Protein AF-A0A067GI03-F1 (afdb_monomer)

Radius of gyration: 15.12 Å; Cα contacts (8 Å, |Δi|>4): 58; chains: 1; bounding box: 36×36×43 Å

Mean predicted aligned error: 8.36 Å

Nearest PDB structures (foldseek):
  8d3q-assembly1_J  TM=4.331E-01  e=2.612E+00  Halalkalibacterium halodurans C-125
  7kld-assembly1_B  TM=3.891E-01  e=2.289E+00  Staphylococcus aureus
  7o4e-assembly1_A-2  TM=1.776E-01  e=7.519E+00  Arabidopsis thaliana

pLDDT: mean 76.73, std 16.64, range [30.83, 92.88]

Organism: Citrus sinensis (NCBI:txid2711)

InterPro domains:
  IPR012445 Autophagy-related protein 101 [PF07855] (10-92)
  IPR012445 Autophagy-related protein 101 [PTHR13292] (1-92)

Solvent-accessible surface area (backbone atoms only — not comparable to full-atom values): 6630 Å² total; per-residue (Å²): 134,85,83,83,83,84,84,75,78,91,80,90,72,56,82,85,46,48,64,59,55,51,49,50,51,51,31,42,53,47,50,78,62,57,88,70,95,63,54,77,40,83,42,77,40,76,94,73,81,42,74,45,47,30,45,77,45,70,69,59,51,51,55,50,50,57,51,49,52,56,48,50,62,50,45,72,76,40,80,90,52,92,80,82,84,82,83,82,81,80,79,74,83,77,79,74,77,78,128

Structure (mmCIF, N/CA/C/O backbone):
data_AF-A0A067GI03-F1
#
_entry.id   AF-A0A067GI03-F1
#
loop_
_atom_site.group_PDB
_atom_site.id
_atom_site.type_symbol
_atom_site.label_atom_id
_atom_site.label_alt_id
_atom_site.label_comp_id
_atom_site.label_asym_id
_atom_site.label_entity_id
_atom_site.label_seq_id
_atom_site.pdbx_PDB_ins_code
_atom_site.Cartn_x
_atom_site.Cartn_y
_atom_site.Cartn_z
_atom_site.occupancy
_atom_site.B_iso_or_equiv
_atom_site.auth_seq_id
_atom_site.auth_comp_id
_atom_site.auth_asym_id
_atom_site.auth_atom_id
_atom_site.pdbx_PDB_model_num
ATOM 1 N N . MET A 1 1 ? 1.666 25.559 -13.200 1.00 46.59 1 MET A N 1
ATOM 2 C CA . MET A 1 1 ? 1.693 24.104 -12.940 1.00 46.59 1 MET A CA 1
ATOM 3 C C . MET A 1 1 ? 0.362 23.772 -12.284 1.00 46.59 1 MET A C 1
ATOM 5 O O . MET A 1 1 ? 0.136 24.250 -11.180 1.00 46.59 1 MET A O 1
ATOM 9 N N . ASN A 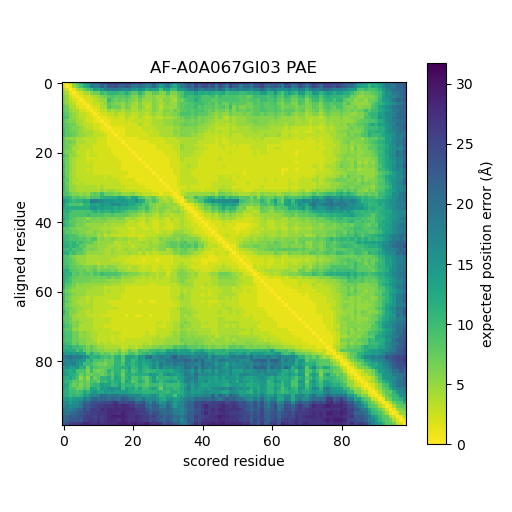1 2 ? -0.560 23.107 -12.982 1.00 56.00 2 ASN A N 1
ATOM 10 C CA . ASN A 1 2 ? -1.864 22.766 -12.405 1.00 56.00 2 ASN A CA 1
ATOM 11 C C . ASN A 1 2 ? -1.679 21.532 -11.518 1.00 56.00 2 ASN A C 1
ATOM 13 O O . ASN A 1 2 ? -1.356 20.461 -12.022 1.00 56.00 2 ASN A O 1
ATOM 17 N N . CYS A 1 3 ? -1.807 21.702 -10.202 1.00 61.25 3 CYS A N 1
ATOM 18 C CA . CYS A 1 3 ? -1.881 20.577 -9.278 1.00 61.25 3 CYS A CA 1
ATOM 19 C C . CYS A 1 3 ? -3.281 19.973 -9.420 1.00 61.25 3 CYS A C 1
ATOM 21 O O . CYS A 1 3 ? -4.260 20.580 -8.985 1.00 61.25 3 CYS A O 1
ATOM 23 N N . GLU A 1 4 ? -3.390 18.834 -10.101 1.00 69.50 4 GLU A N 1
ATOM 24 C CA . GLU A 1 4 ? -4.656 18.113 -10.209 1.00 69.50 4 GLU A CA 1
ATOM 25 C C . GLU A 1 4 ? -4.932 17.382 -8.898 1.00 69.50 4 GLU A C 1
ATOM 27 O O . GLU A 1 4 ? 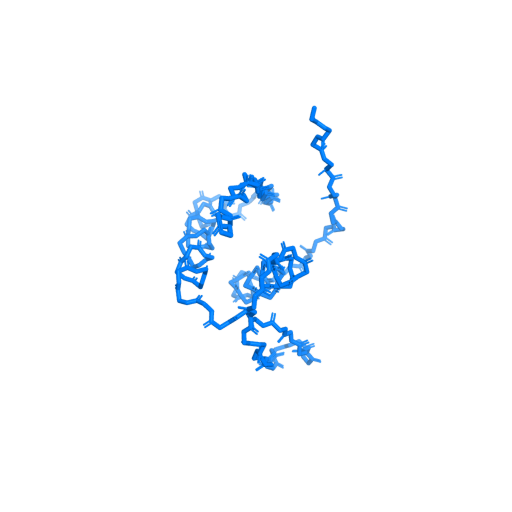-4.150 16.538 -8.457 1.00 69.50 4 GLU A O 1
ATOM 32 N N . VAL A 1 5 ? -6.051 17.724 -8.264 1.00 71.88 5 VAL A N 1
ATOM 33 C CA . VAL A 1 5 ? -6.495 17.085 -7.027 1.00 71.88 5 VAL A CA 1
ATOM 34 C C . VAL A 1 5 ? -7.530 16.028 -7.384 1.00 71.88 5 VAL A C 1
ATOM 36 O O . VAL A 1 5 ? -8.637 16.354 -7.807 1.00 71.88 5 VAL A O 1
ATOM 39 N N . CYS A 1 6 ? -7.176 14.759 -7.186 1.00 75.25 6 CYS A N 1
ATOM 40 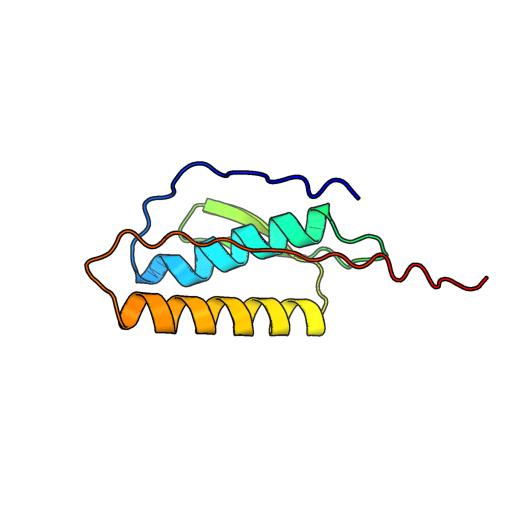C CA . CYS A 1 6 ? -8.118 13.649 -7.287 1.00 75.25 6 CYS A CA 1
ATOM 41 C C . CYS A 1 6 ? -8.654 13.311 -5.895 1.00 75.25 6 CYS A C 1
ATOM 43 O O . CYS A 1 6 ? -7.901 12.869 -5.029 1.00 75.25 6 CYS A O 1
ATOM 45 N N . GLN A 1 7 ? -9.956 13.501 -5.683 1.00 73.56 7 GLN A N 1
ATOM 46 C CA . GLN A 1 7 ? -10.633 13.048 -4.469 1.00 73.56 7 GLN A CA 1
ATOM 47 C C . GLN A 1 7 ? -11.207 11.650 -4.703 1.00 73.56 7 GLN A C 1
ATOM 49 O O . GLN A 1 7 ? -12.076 11.461 -5.554 1.00 73.56 7 GLN A O 1
ATOM 54 N N . LEU A 1 8 ? -10.699 10.669 -3.959 1.00 74.31 8 LEU A N 1
ATOM 55 C CA . LEU A 1 8 ? -11.286 9.333 -3.906 1.00 74.31 8 LEU A CA 1
ATOM 56 C C . LEU A 1 8 ? -12.530 9.350 -3.007 1.00 74.31 8 LEU A C 1
ATOM 58 O O . LEU A 1 8 ? -12.648 10.194 -2.116 1.00 74.31 8 LEU A O 1
ATOM 62 N N . LYS A 1 9 ? -13.460 8.419 -3.247 1.00 77.62 9 LYS A N 1
ATOM 63 C CA . LYS A 1 9 ? -14.607 8.207 -2.353 1.00 77.62 9 LYS A CA 1
ATOM 64 C C . LYS A 1 9 ? -14.113 7.814 -0.959 1.00 77.62 9 LYS A C 1
ATOM 66 O O . LYS A 1 9 ? -13.071 7.173 -0.836 1.00 77.62 9 LYS A O 1
ATOM 71 N N . GLU A 1 10 ? -14.867 8.195 0.070 1.00 78.12 10 GLU A N 1
ATOM 72 C CA . GLU A 1 10 ? -14.593 7.754 1.439 1.00 78.12 10 GLU A CA 1
ATOM 73 C C . GLU A 1 10 ? -14.619 6.220 1.508 1.00 78.12 10 GLU A C 1
ATOM 75 O O . GLU A 1 10 ? -15.503 5.580 0.935 1.00 78.12 10 GLU A O 1
ATOM 80 N N . LEU A 1 11 ? -13.621 5.651 2.184 1.00 81.12 11 LEU A N 1
ATOM 81 C CA . LEU A 1 11 ? -13.484 4.220 2.427 1.00 81.12 11 LEU A CA 1
ATOM 82 C C . LEU A 1 11 ? -13.680 3.981 3.922 1.00 81.12 11 LEU A C 1
ATOM 84 O O . LEU A 1 11 ? -12.960 4.551 4.743 1.00 81.12 11 LEU A O 1
ATOM 88 N N . GLU A 1 12 ? -14.665 3.157 4.263 1.00 81.00 12 GLU A N 1
ATOM 89 C CA . GLU A 1 12 ? -14.865 2.661 5.622 1.00 81.00 12 GLU A CA 1
ATOM 90 C C . GLU A 1 12 ? -14.107 1.342 5.749 1.00 81.00 12 GLU A C 1
ATOM 92 O O . GLU A 1 12 ? -14.382 0.401 5.010 1.00 81.00 12 GLU A O 1
ATOM 97 N N . VAL A 1 13 ? -13.111 1.310 6.633 1.00 83.69 13 VAL A N 1
ATOM 98 C CA . VAL A 1 13 ? -12.229 0.155 6.849 1.00 83.69 13 VAL A CA 1
ATOM 99 C C . VAL A 1 13 ? -11.993 -0.037 8.339 1.00 83.69 13 VAL A C 1
ATOM 101 O O . VAL A 1 13 ? -11.967 0.935 9.105 1.00 83.69 13 VAL A O 1
ATOM 104 N N . GLU A 1 14 ? -11.802 -1.280 8.757 1.00 84.88 14 GLU A N 1
ATOM 105 C CA . GLU A 1 14 ? -11.397 -1.602 10.116 1.00 84.88 14 GLU A CA 1
ATOM 106 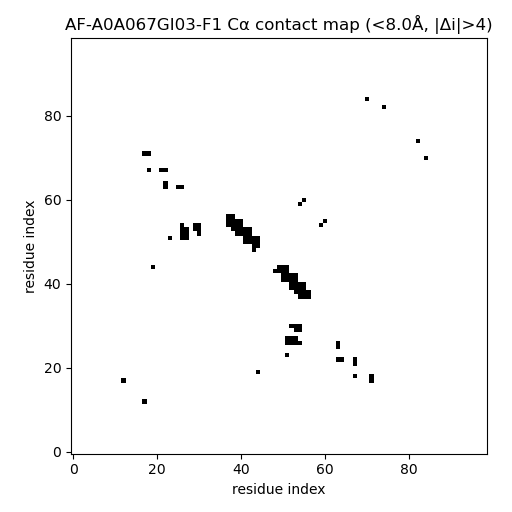C C . GLU A 1 14 ? -9.924 -1.254 10.353 1.00 84.88 14 GLU A C 1
ATOM 108 O O . GLU A 1 14 ? -9.107 -1.185 9.434 1.00 84.88 14 GLU A O 1
ATOM 113 N N . HIS A 1 15 ? -9.545 -1.041 11.616 1.00 82.44 15 HIS A N 1
ATOM 114 C CA . HIS A 1 15 ? -8.199 -0.569 11.948 1.00 82.44 15 HIS A CA 1
ATOM 115 C C . HIS A 1 15 ? -7.089 -1.519 11.463 1.00 82.44 15 HIS A C 1
ATOM 117 O O . HIS A 1 15 ? -6.039 -1.060 11.015 1.00 82.44 15 HIS A O 1
ATOM 123 N N . TYR A 1 16 ? -7.336 -2.833 11.502 1.00 85.62 16 TYR A N 1
ATOM 124 C CA . TYR A 1 16 ? -6.384 -3.838 11.021 1.00 85.62 16 TYR A CA 1
ATOM 125 C C . TYR A 1 16 ? -6.250 -3.857 9.490 1.00 85.62 16 TYR A C 1
ATOM 127 O O . TYR A 1 16 ? -5.229 -4.306 8.977 1.00 85.62 16 TYR A O 1
ATOM 135 N N . GLU A 1 17 ? -7.236 -3.332 8.760 1.00 88.06 17 GLU A N 1
ATOM 136 C CA . GLU A 1 17 ? -7.258 -3.298 7.294 1.00 88.06 17 GLU A CA 1
ATOM 137 C C . GLU A 1 17 ? -6.547 -2.066 6.725 1.00 88.06 17 GLU A C 1
ATOM 139 O O . GLU A 1 17 ? -6.087 -2.086 5.583 1.00 88.06 17 GLU A O 1
ATOM 144 N N . ILE A 1 18 ? -6.419 -0.993 7.520 1.00 86.75 18 ILE A N 1
ATOM 145 C CA . ILE A 1 18 ? -5.865 0.304 7.092 1.00 86.75 18 ILE A CA 1
ATOM 146 C C . ILE A 1 18 ? -4.520 0.139 6.379 1.00 86.75 18 ILE A C 1
ATOM 148 O O . ILE A 1 18 ? -4.297 0.757 5.336 1.00 86.75 18 ILE A O 1
ATOM 152 N N . ARG A 1 19 ? -3.621 -0.680 6.939 1.00 90.00 19 ARG A N 1
ATOM 153 C CA . ARG A 1 19 ? -2.274 -0.892 6.390 1.00 90.00 19 ARG A CA 1
ATOM 154 C C . ARG A 1 19 ? -2.339 -1.445 4.969 1.00 90.00 19 ARG A C 1
ATOM 156 O O . ARG A 1 19 ? -1.718 -0.887 4.065 1.00 90.00 19 ARG A O 1
ATOM 163 N N . GLU A 1 20 ? -3.112 -2.504 4.785 1.00 90.06 20 GLU A N 1
ATOM 164 C CA . GLU A 1 20 ? -3.207 -3.228 3.523 1.00 90.06 20 GLU A CA 1
ATOM 165 C C . GLU A 1 20 ? -3.946 -2.420 2.454 1.00 90.06 20 GLU A C 1
ATOM 167 O O . GLU A 1 20 ? -3.489 -2.321 1.313 1.00 90.06 20 GLU A O 1
ATOM 172 N N . VAL A 1 21 ? -5.038 -1.750 2.832 1.00 90.00 21 VAL A N 1
ATOM 173 C CA . VAL A 1 21 ? -5.808 -0.895 1.918 1.00 90.00 21 VAL A CA 1
ATOM 174 C C . VAL A 1 21 ? -4.970 0.293 1.445 1.00 90.00 21 VAL A C 1
ATOM 176 O O . VAL A 1 21 ? -4.934 0.589 0.248 1.00 90.00 21 VAL A O 1
ATOM 179 N N . LEU A 1 22 ? -4.237 0.956 2.346 1.00 89.44 22 LEU A N 1
ATOM 180 C CA . LEU A 1 22 ? -3.351 2.057 1.958 1.00 89.44 22 LEU A CA 1
ATOM 181 C C . LEU A 1 22 ? -2.202 1.587 1.074 1.00 89.44 22 LEU A C 1
ATOM 183 O O . LEU A 1 22 ? -1.887 2.261 0.092 1.00 89.44 22 LEU A O 1
ATOM 187 N N . ARG A 1 23 ? -1.597 0.438 1.392 1.00 90.88 23 ARG A N 1
ATOM 188 C CA . ARG A 1 23 ? -0.547 -0.177 0.575 1.00 90.88 23 ARG A CA 1
ATOM 189 C C . ARG A 1 23 ? -1.060 -0.432 -0.842 1.00 90.88 23 ARG A C 1
ATOM 191 O O . ARG A 1 23 ? -0.450 0.048 -1.797 1.00 90.88 23 ARG A O 1
ATOM 198 N N . CYS A 1 24 ? -2.213 -1.084 -0.974 1.00 91.62 24 CYS A N 1
ATOM 199 C CA . CYS A 1 24 ? -2.870 -1.356 -2.252 1.00 91.62 24 CYS A CA 1
ATOM 200 C C . CYS A 1 24 ? -3.115 -0.073 -3.074 1.00 91.62 24 CYS A C 1
ATOM 202 O O . CYS A 1 24 ? -2.692 0.028 -4.231 1.00 91.62 24 CYS A O 1
ATOM 204 N N . ILE A 1 25 ? -3.725 0.953 -2.468 1.00 89.38 25 ILE A N 1
ATOM 205 C CA . ILE A 1 25 ? -4.036 2.224 -3.143 1.00 89.38 25 ILE A CA 1
ATOM 206 C C . ILE A 1 25 ? -2.758 2.951 -3.579 1.00 89.38 25 ILE A C 1
ATOM 208 O O . ILE A 1 25 ? -2.667 3.411 -4.718 1.00 89.38 25 ILE A O 1
ATOM 212 N N . LEU A 1 26 ? -1.755 3.049 -2.701 1.00 89.06 26 LEU A N 1
ATOM 213 C CA . LEU A 1 26 ? -0.504 3.752 -2.992 1.00 89.06 26 LEU A CA 1
ATOM 214 C C . LEU A 1 26 ? 0.280 3.072 -4.114 1.00 89.06 26 LEU A C 1
ATOM 216 O O . LEU A 1 26 ? 0.720 3.758 -5.039 1.00 89.06 26 LEU A O 1
ATOM 220 N N . HIS A 1 27 ? 0.415 1.744 -4.073 1.00 89.44 27 HIS A N 1
ATOM 221 C CA . HIS A 1 27 ? 1.074 0.997 -5.142 1.00 89.44 27 HIS A CA 1
ATOM 222 C C . HIS A 1 27 ? 0.344 1.151 -6.473 1.00 89.44 27 HIS A C 1
ATOM 224 O O . HIS A 1 27 ? 0.997 1.410 -7.480 1.00 89.44 27 HIS A O 1
ATOM 230 N N . THR A 1 28 ? -0.989 1.107 -6.467 1.00 89.12 28 THR A N 1
ATOM 231 C CA . THR A 1 28 ? -1.799 1.308 -7.675 1.00 89.12 28 THR A CA 1
ATOM 232 C C . THR A 1 28 ? -1.589 2.706 -8.265 1.00 89.12 28 THR A C 1
ATOM 234 O O . THR A 1 28 ? -1.322 2.848 -9.460 1.00 89.12 28 THR A O 1
ATOM 237 N N . ILE A 1 29 ? -1.637 3.760 -7.439 1.00 87.00 29 ILE A N 1
ATOM 238 C CA . ILE A 1 29 ? -1.414 5.141 -7.896 1.00 87.00 29 ILE A CA 1
ATOM 239 C C . ILE A 1 29 ? 0.004 5.312 -8.449 1.00 87.00 29 ILE A C 1
ATOM 241 O O . ILE A 1 29 ? 0.182 5.918 -9.507 1.00 87.00 29 ILE A O 1
ATOM 245 N N . ILE A 1 30 ? 1.015 4.795 -7.747 1.00 85.88 30 ILE A N 1
ATOM 246 C CA . ILE A 1 30 ? 2.413 4.926 -8.16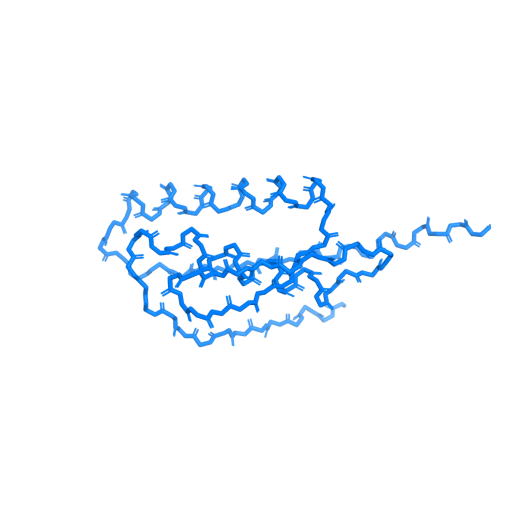4 1.00 85.88 30 ILE A CA 1
ATOM 247 C C . ILE A 1 30 ? 2.669 4.128 -9.438 1.00 85.88 30 ILE A C 1
ATOM 249 O O . ILE A 1 30 ? 3.326 4.650 -10.329 1.00 85.88 30 ILE A O 1
ATOM 253 N N . PHE A 1 31 ? 2.102 2.932 -9.579 1.00 86.06 31 PHE A N 1
ATOM 254 C CA . PHE A 1 31 ? 2.206 2.141 -10.801 1.00 86.06 31 PHE A CA 1
ATOM 255 C C . PHE A 1 31 ? 1.638 2.888 -12.015 1.00 86.06 31 PHE A C 1
ATOM 257 O O . PHE A 1 31 ? 2.304 2.987 -13.042 1.00 86.06 31 PHE A O 1
ATOM 264 N N . HIS A 1 32 ? 0.468 3.520 -11.877 1.00 83.00 32 HIS A N 1
ATOM 265 C CA . HIS A 1 32 ? -0.121 4.336 -12.947 1.00 83.00 32 HIS A CA 1
ATOM 266 C C . HIS A 1 32 ? 0.641 5.637 -13.248 1.00 83.00 32 HIS A C 1
ATOM 268 O O . HIS A 1 32 ? 0.461 6.217 -14.319 1.00 83.00 32 HIS A O 1
ATOM 274 N N . ARG A 1 33 ? 1.455 6.133 -12.309 1.00 79.19 33 ARG A N 1
ATOM 275 C CA . ARG A 1 33 ? 2.202 7.398 -12.438 1.00 79.19 33 ARG A CA 1
ATOM 276 C C . ARG A 1 33 ? 3.700 7.203 -12.675 1.00 79.19 33 ARG A C 1
ATOM 278 O O . ARG A 1 33 ? 4.386 8.184 -12.958 1.00 79.19 33 ARG A O 1
ATOM 285 N N . ALA A 1 34 ? 4.216 5.983 -12.556 1.00 74.56 34 ALA A N 1
ATOM 286 C CA . ALA A 1 34 ? 5.618 5.671 -12.765 1.00 74.56 34 ALA A CA 1
ATOM 287 C C . ALA A 1 34 ? 5.978 5.899 -14.238 1.00 74.56 34 ALA A C 1
ATOM 289 O O . ALA A 1 34 ? 5.538 5.182 -15.132 1.00 74.56 34 ALA A O 1
ATOM 290 N N . LEU A 1 35 ? 6.788 6.925 -14.492 1.00 63.09 35 LEU A N 1
ATOM 291 C CA . LEU A 1 35 ? 7.347 7.209 -15.809 1.00 63.09 35 LEU A CA 1
ATOM 292 C C . LEU A 1 35 ? 8.702 6.498 -15.907 1.00 63.09 35 LEU A C 1
ATOM 294 O O . LEU A 1 35 ? 9.724 7.051 -15.510 1.00 63.09 35 LEU A O 1
ATOM 298 N N . GLY A 1 36 ? 8.713 5.246 -16.369 1.00 69.69 36 GLY A N 1
ATOM 299 C CA . GLY A 1 36 ? 9.950 4.472 -16.511 1.00 69.69 36 GLY A CA 1
ATOM 300 C C . GLY A 1 36 ? 9.738 2.966 -16.662 1.00 69.69 36 GLY A C 1
ATOM 301 O O . GLY A 1 36 ? 8.612 2.479 -16.720 1.00 69.69 36 GLY A O 1
ATOM 302 N N . LEU A 1 37 ? 10.845 2.222 -16.727 1.00 71.25 37 LEU A N 1
ATOM 303 C CA . LEU A 1 37 ? 10.836 0.759 -16.715 1.00 71.25 37 LEU A CA 1
ATOM 304 C C . LEU A 1 37 ? 10.570 0.262 -15.290 1.00 71.25 37 LEU A C 1
ATOM 306 O O . LEU A 1 37 ? 11.454 0.313 -14.439 1.00 71.25 37 LEU A O 1
ATOM 310 N N . VAL A 1 38 ? 9.362 -0.237 -15.047 1.00 81.06 38 VAL A N 1
ATOM 311 C CA . V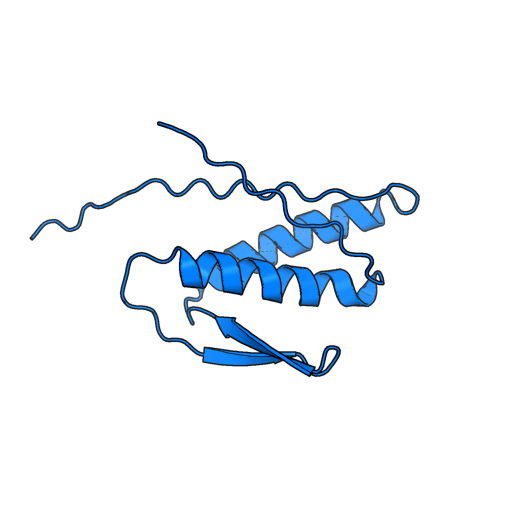AL A 1 38 ? 8.993 -0.924 -13.801 1.00 81.06 38 VAL A CA 1
ATOM 312 C C . VAL A 1 38 ? 8.940 -2.431 -14.029 1.00 81.06 38 VAL A C 1
ATOM 314 O O . VAL A 1 38 ? 8.683 -2.888 -15.144 1.00 81.06 38 VAL A O 1
ATOM 317 N N . ARG A 1 39 ? 9.183 -3.217 -12.976 1.00 83.25 39 ARG A N 1
ATOM 318 C CA . ARG A 1 39 ? 8.973 -4.669 -12.998 1.00 83.25 39 ARG A CA 1
ATOM 319 C C . ARG A 1 39 ? 7.662 -4.960 -12.270 1.00 83.25 39 ARG A C 1
ATOM 321 O O . ARG A 1 39 ? 7.693 -5.085 -11.047 1.00 83.25 39 ARG A O 1
ATOM 328 N N . PRO A 1 40 ? 6.521 -5.007 -12.987 1.00 86.56 40 PRO A N 1
ATOM 329 C CA . PRO A 1 40 ? 5.233 -5.238 -12.355 1.00 86.56 40 PRO A CA 1
ATOM 330 C C . PRO A 1 40 ? 5.252 -6.578 -11.630 1.00 86.56 40 PRO A C 1
ATOM 332 O O . PRO A 1 40 ? 5.710 -7.588 -12.171 1.00 86.56 40 PRO A O 1
ATOM 335 N N . LYS A 1 41 ? 4.760 -6.565 -10.399 1.00 89.56 41 LYS A N 1
ATOM 336 C CA . LYS A 1 41 ? 4.525 -7.760 -9.603 1.00 89.56 41 LYS A CA 1
ATOM 337 C C . LYS A 1 41 ? 3.096 -7.718 -9.094 1.00 89.56 41 LYS A C 1
ATOM 339 O O . LYS A 1 41 ? 2.718 -6.753 -8.427 1.00 89.56 41 LYS A O 1
ATOM 344 N N . ASP A 1 42 ? 2.354 -8.769 -9.404 1.00 91.75 42 ASP A N 1
ATOM 345 C CA . ASP A 1 42 ? 1.002 -8.970 -8.903 1.00 91.75 42 ASP A CA 1
ATOM 346 C C . ASP A 1 42 ? 1.056 -9.350 -7.423 1.00 91.75 42 ASP A C 1
ATOM 348 O O . ASP A 1 42 ? 1.919 -10.125 -6.991 1.00 91.75 42 ASP A O 1
ATOM 352 N N . ILE A 1 43 ? 0.161 -8.754 -6.644 1.00 92.06 43 ILE A N 1
ATOM 353 C CA . ILE A 1 43 ? -0.035 -9.050 -5.232 1.00 92.06 43 ILE A CA 1
ATOM 354 C C . ILE A 1 43 ? -1.504 -9.292 -4.988 1.00 92.06 43 ILE A C 1
ATOM 356 O O . ILE A 1 43 ? -2.336 -8.409 -5.203 1.00 92.06 43 ILE A O 1
ATOM 360 N N . ASP A 1 44 ? -1.782 -10.492 -4.502 1.00 92.88 44 ASP A N 1
ATOM 361 C CA . ASP A 1 44 ? -3.102 -10.892 -4.065 1.00 92.88 44 ASP A CA 1
ATOM 362 C C . ASP A 1 44 ? -3.336 -10.408 -2.639 1.00 92.88 44 ASP A C 1
ATOM 364 O O . ASP A 1 44 ? -2.611 -10.755 -1.705 1.00 92.88 44 ASP A O 1
ATOM 368 N N . LEU A 1 45 ? -4.365 -9.584 -2.488 1.00 89.69 45 LEU A N 1
ATOM 369 C CA . LEU A 1 45 ? -4.861 -9.125 -1.210 1.00 89.69 45 LEU A CA 1
ATOM 370 C C . LEU A 1 45 ? -6.012 -10.038 -0.780 1.00 89.69 45 LEU A C 1
ATOM 372 O O . LEU A 1 45 ? -7.182 -9.761 -1.048 1.00 89.69 45 LEU A O 1
ATOM 376 N N . GLU A 1 46 ? -5.656 -11.140 -0.116 1.00 85.81 46 GLU A N 1
ATOM 377 C CA . GLU A 1 46 ? -6.578 -12.225 0.262 1.00 85.81 46 GLU A CA 1
ATOM 378 C C . GLU A 1 46 ? -7.787 -11.735 1.069 1.00 85.81 46 GLU A C 1
ATOM 380 O O . GLU A 1 46 ? -8.889 -12.245 0.894 1.00 85.81 46 GLU A O 1
ATOM 385 N N . LEU A 1 47 ? -7.603 -10.707 1.906 1.00 82.44 47 LEU A N 1
ATOM 386 C CA . LEU A 1 47 ? -8.669 -10.118 2.725 1.00 82.44 47 LEU A CA 1
ATOM 387 C C . LEU A 1 47 ? -9.817 -9.521 1.899 1.00 82.44 47 LEU A C 1
ATOM 389 O O . LEU A 1 47 ? -10.945 -9.471 2.379 1.00 82.44 47 LEU A O 1
ATOM 393 N N . PHE A 1 48 ? -9.535 -9.065 0.676 1.00 82.94 48 PHE A N 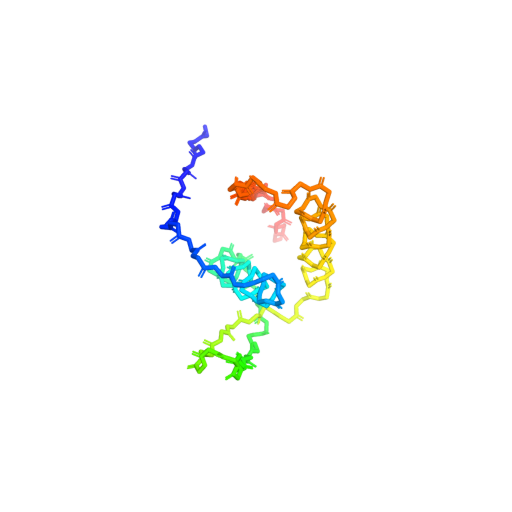1
ATOM 394 C CA . PHE A 1 48 ? -10.493 -8.336 -0.157 1.00 82.94 48 PHE A CA 1
ATOM 395 C C . PHE A 1 48 ? -10.765 -9.002 -1.509 1.00 82.94 48 PHE A C 1
ATOM 397 O O . PHE A 1 48 ? -11.506 -8.434 -2.306 1.00 82.94 48 PHE A O 1
ATOM 404 N N . GLU A 1 49 ? -10.166 -10.166 -1.788 1.00 86.81 49 GLU A N 1
ATOM 405 C CA . GLU A 1 49 ? -10.237 -10.845 -3.095 1.00 86.81 49 GLU A CA 1
ATOM 406 C C . GLU A 1 49 ? -9.838 -9.921 -4.268 1.00 86.81 49 GLU A C 1
ATOM 408 O O . GLU A 1 49 ? -10.381 -9.993 -5.372 1.00 86.81 49 GLU A O 1
ATOM 413 N N . ILE A 1 50 ? -8.883 -9.018 -4.020 1.00 89.06 50 ILE A N 1
ATOM 414 C CA . ILE A 1 50 ? -8.379 -8.045 -4.996 1.00 89.06 50 ILE A CA 1
ATOM 415 C C . ILE A 1 50 ? -6.920 -8.362 -5.306 1.00 89.06 50 ILE A C 1
ATOM 417 O O . ILE A 1 50 ? -6.121 -8.556 -4.396 1.00 89.06 50 ILE A O 1
ATOM 421 N N . THR A 1 51 ? -6.547 -8.300 -6.580 1.00 91.56 51 THR A N 1
ATOM 422 C CA . THR A 1 51 ? -5.144 -8.315 -7.009 1.00 91.56 51 THR A CA 1
ATOM 423 C C . THR A 1 51 ? -4.731 -6.906 -7.426 1.00 91.56 51 THR A C 1
ATOM 425 O O . THR A 1 51 ? -5.403 -6.275 -8.246 1.00 91.56 51 THR A O 1
ATOM 428 N N . TYR A 1 52 ? -3.629 -6.397 -6.875 1.00 90.62 52 TYR A N 1
ATOM 429 C CA . TYR A 1 52 ? -3.043 -5.113 -7.270 1.00 90.62 52 TYR A CA 1
ATOM 430 C C . TYR A 1 52 ? -1.606 -5.287 -7.764 1.00 90.62 52 TYR A C 1
ATOM 432 O O . TYR A 1 52 ? -0.945 -6.284 -7.482 1.00 90.62 52 TYR A O 1
ATOM 440 N N . VAL A 1 53 ? -1.111 -4.297 -8.509 1.00 89.75 53 VAL A N 1
ATOM 441 C CA . VAL A 1 53 ? 0.237 -4.327 -9.089 1.00 89.75 53 VAL A CA 1
ATOM 442 C C . VAL A 1 53 ? 1.147 -3.366 -8.339 1.00 89.75 53 VAL A C 1
ATOM 444 O O . VAL A 1 53 ? 0.774 -2.231 -8.042 1.00 89.75 53 VAL A O 1
ATOM 447 N N . GLN A 1 54 ? 2.373 -3.804 -8.077 1.00 89.50 54 GLN A N 1
ATOM 448 C CA . GLN A 1 54 ? 3.438 -2.967 -7.532 1.00 89.50 54 GLN A CA 1
ATOM 449 C C . GLN A 1 54 ? 4.655 -2.914 -8.463 1.00 89.50 54 GLN A C 1
ATOM 451 O O . GLN A 1 54 ? 4.898 -3.823 -9.254 1.00 89.50 54 GLN A O 1
ATOM 456 N N . CYS A 1 55 ? 5.421 -1.821 -8.375 1.00 85.12 55 CYS A N 1
ATOM 457 C CA . CYS A 1 55 ? 6.520 -1.514 -9.298 1.00 85.12 55 CYS A CA 1
ATOM 458 C C . CYS A 1 55 ? 7.796 -2.354 -9.094 1.00 85.12 55 CYS A C 1
ATOM 460 O O . CYS A 1 55 ? 8.688 -2.286 -9.943 1.00 85.12 55 CYS A O 1
ATOM 462 N N . GLY A 1 56 ? 7.903 -3.089 -7.978 1.00 82.12 56 GLY A N 1
ATOM 463 C CA . GLY A 1 56 ? 9.081 -3.892 -7.625 1.00 82.12 56 GLY A CA 1
ATOM 464 C C . GLY A 1 56 ? 10.345 -3.070 -7.344 1.00 82.12 56 GLY A C 1
ATOM 465 O O . GLY A 1 56 ? 11.455 -3.586 -7.478 1.00 82.12 56 GLY A O 1
ATOM 466 N N . ASP A 1 57 ? 10.184 -1.787 -7.014 1.00 84.62 57 ASP A N 1
ATOM 467 C CA . ASP A 1 57 ? 11.264 -0.861 -6.673 1.00 84.62 57 ASP A CA 1
ATOM 468 C C . ASP A 1 57 ? 11.357 -0.718 -5.146 1.00 84.62 57 ASP A C 1
ATOM 470 O O . ASP A 1 57 ? 10.415 -0.260 -4.493 1.00 84.62 57 ASP A O 1
ATOM 474 N N . LEU A 1 58 ? 12.507 -1.100 -4.582 1.00 85.94 58 LEU A N 1
ATOM 475 C CA . LEU A 1 58 ? 12.736 -1.123 -3.134 1.00 85.94 58 LEU A CA 1
ATOM 476 C C . LEU A 1 58 ? 12.685 0.270 -2.489 1.00 85.94 58 LEU A C 1
ATOM 478 O O . LEU A 1 58 ? 12.266 0.394 -1.338 1.00 85.94 58 LEU A O 1
ATOM 482 N N . GLU A 1 59 ? 13.109 1.326 -3.190 1.00 84.81 59 GLU A N 1
ATOM 483 C CA . GLU A 1 59 ? 13.021 2.689 -2.656 1.00 84.81 59 GLU A CA 1
ATOM 484 C C . GLU A 1 59 ? 11.572 3.166 -2.603 1.00 84.81 59 GLU A C 1
ATOM 486 O O . GLU A 1 59 ? 11.174 3.840 -1.648 1.00 84.81 59 GLU A O 1
ATOM 491 N N . VAL A 1 60 ? 10.780 2.816 -3.618 1.00 84.19 60 VAL A N 1
ATOM 492 C CA . VAL A 1 60 ? 9.345 3.111 -3.649 1.00 84.19 60 VAL A CA 1
ATOM 493 C C . VAL A 1 60 ? 8.629 2.369 -2.525 1.00 84.19 60 VAL A C 1
ATOM 495 O O . VAL A 1 60 ? 7.897 3.000 -1.764 1.00 84.19 60 VAL A O 1
ATOM 498 N N . GLU A 1 61 ? 8.878 1.066 -2.379 1.00 87.38 61 GLU A N 1
ATOM 499 C CA . GLU A 1 61 ? 8.303 0.237 -1.312 1.00 87.38 61 GLU A CA 1
ATOM 500 C C . GLU A 1 61 ? 8.615 0.812 0.072 1.00 87.38 61 GLU A C 1
ATOM 502 O O . GLU A 1 61 ? 7.706 1.048 0.868 1.00 87.38 61 GLU A O 1
ATOM 507 N N . LYS A 1 62 ? 9.882 1.158 0.328 1.00 88.88 62 LYS A N 1
ATOM 508 C CA . LYS A 1 62 ? 10.294 1.741 1.607 1.00 88.88 62 LYS A CA 1
ATOM 509 C C . LYS A 1 62 ? 9.592 3.071 1.900 1.00 88.88 62 LYS A C 1
ATOM 511 O O . LYS A 1 62 ? 9.139 3.290 3.021 1.00 88.88 62 LYS A O 1
ATOM 516 N N . LYS A 1 63 ? 9.475 3.960 0.907 1.00 87.88 63 LYS A N 1
ATOM 517 C CA . LYS A 1 63 ? 8.787 5.254 1.074 1.00 87.88 63 LYS A CA 1
ATOM 518 C C . LYS A 1 63 ? 7.293 5.084 1.331 1.00 87.88 63 LYS A C 1
ATOM 520 O O . LYS A 1 63 ? 6.729 5.843 2.118 1.00 87.88 63 LYS A O 1
ATOM 525 N N . ILE A 1 64 ? 6.654 4.121 0.667 1.00 89.12 64 ILE A N 1
ATOM 526 C CA . ILE A 1 64 ? 5.250 3.772 0.910 1.00 89.12 64 ILE A CA 1
ATOM 527 C C . ILE A 1 64 ? 5.090 3.301 2.356 1.00 89.12 64 ILE A C 1
ATOM 529 O O . ILE A 1 64 ? 4.253 3.845 3.074 1.00 89.12 64 ILE A O 1
ATOM 533 N N . ASP A 1 65 ? 5.938 2.378 2.811 1.00 91.69 65 ASP A N 1
ATOM 534 C CA . ASP A 1 65 ? 5.874 1.843 4.173 1.00 91.69 65 ASP A CA 1
ATOM 535 C C . ASP A 1 65 ? 6.090 2.904 5.249 1.00 91.69 65 ASP A C 1
ATOM 537 O O . ASP A 1 65 ? 5.311 2.991 6.198 1.00 91.69 65 ASP A O 1
ATOM 541 N N . GLU A 1 66 ? 7.079 3.781 5.075 1.00 91.69 66 GLU A N 1
ATOM 542 C CA . GLU A 1 66 ? 7.309 4.906 5.985 1.00 91.69 66 GLU A CA 1
ATOM 543 C C . GLU A 1 66 ? 6.084 5.831 6.080 1.00 91.69 66 GLU A C 1
ATOM 545 O O . GLU A 1 66 ? 5.762 6.337 7.158 1.00 91.69 66 GLU A O 1
ATOM 550 N N . LYS A 1 67 ? 5.378 6.059 4.964 1.00 87.31 67 LYS A N 1
ATOM 551 C CA . LYS A 1 67 ? 4.175 6.904 4.930 1.00 87.31 67 LYS A CA 1
ATOM 552 C C . LYS A 1 67 ? 2.965 6.232 5.563 1.00 87.31 67 LYS A C 1
ATOM 554 O O . LYS A 1 67 ? 2.212 6.907 6.265 1.00 87.31 67 LYS A O 1
ATOM 559 N N . ILE A 1 68 ? 2.797 4.931 5.349 1.00 90.75 68 ILE A N 1
ATOM 560 C CA . ILE A 1 68 ? 1.741 4.145 5.991 1.00 90.75 68 ILE A CA 1
ATOM 561 C C . ILE A 1 68 ? 1.954 4.128 7.505 1.00 90.75 68 ILE A C 1
ATOM 563 O O . ILE A 1 68 ? 1.020 4.407 8.250 1.00 90.75 68 ILE A O 1
ATOM 567 N N . GLU A 1 69 ? 3.184 3.898 7.966 1.00 91.75 69 GLU A N 1
ATOM 568 C CA . GLU A 1 69 ? 3.505 3.872 9.394 1.00 91.75 69 GLU A CA 1
ATOM 569 C C . GLU A 1 69 ? 3.244 5.227 10.069 1.00 91.75 69 GLU A C 1
ATOM 571 O O . GLU A 1 69 ? 2.625 5.294 11.133 1.00 91.75 69 GLU A O 1
ATOM 576 N N . GLN A 1 70 ? 3.637 6.326 9.412 1.00 88.69 70 GLN A N 1
ATOM 577 C CA . GLN A 1 70 ? 3.324 7.687 9.864 1.00 88.69 70 GLN A CA 1
ATOM 578 C C . GLN A 1 70 ? 1.816 7.910 10.010 1.00 88.69 70 GLN A C 1
ATOM 580 O O . GLN A 1 70 ? 1.383 8.573 10.956 1.00 88.69 70 GLN A O 1
ATOM 585 N N . PHE A 1 71 ? 1.020 7.370 9.087 1.00 85.50 71 PHE A N 1
ATOM 586 C CA . PHE A 1 71 ? -0.427 7.498 9.140 1.00 85.50 71 PHE A CA 1
ATOM 587 C C . PHE A 1 71 ? -1.051 6.639 10.243 1.00 85.50 71 PHE A C 1
ATOM 589 O O . PHE A 1 71 ? -1.838 7.162 11.029 1.00 85.50 71 PHE A O 1
ATOM 596 N N . ILE A 1 72 ? -0.671 5.365 10.359 1.00 87.44 72 ILE A N 1
ATOM 597 C CA . ILE A 1 72 ? -1.178 4.461 11.404 1.00 87.44 72 ILE A CA 1
ATOM 598 C C . ILE A 1 72 ? -0.893 5.046 12.790 1.00 87.44 72 ILE A C 1
ATOM 600 O O . ILE A 1 72 ? -1.821 5.247 13.571 1.00 87.44 72 ILE A O 1
ATOM 604 N N . SER A 1 73 ? 0.350 5.475 13.031 1.00 89.25 73 SER A N 1
ATOM 605 C CA . SER A 1 73 ? 0.751 6.170 14.261 1.00 89.25 73 SER A CA 1
ATOM 606 C C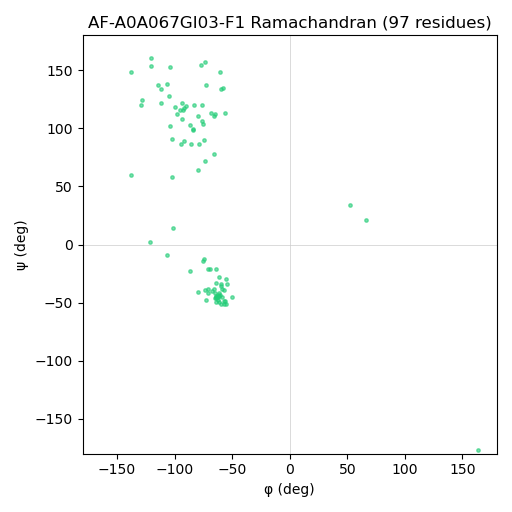 . SER A 1 73 ? -0.091 7.418 14.564 1.00 89.25 73 SER A C 1
ATOM 608 O O . SER A 1 73 ? -0.223 7.825 15.722 1.00 89.25 73 SER A O 1
ATOM 610 N N . TRP A 1 74 ? -0.620 8.093 13.539 1.00 85.88 74 TRP A N 1
ATOM 611 C CA . TRP A 1 74 ? -1.490 9.256 13.707 1.00 85.88 74 TRP A CA 1
ATOM 612 C C . TRP A 1 74 ? -2.931 8.855 14.050 1.00 85.88 74 TRP A C 1
ATOM 614 O O . TRP A 1 74 ? -3.529 9.484 14.931 1.00 85.88 74 TRP A O 1
ATOM 624 N N . VAL A 1 75 ? -3.455 7.805 13.406 1.00 83.56 75 VAL A N 1
ATOM 625 C CA . VAL A 1 75 ? -4.788 7.234 13.668 1.00 83.56 75 VAL A CA 1
ATOM 626 C C . VAL A 1 75 ? -4.870 6.670 15.085 1.00 83.56 75 VAL A C 1
ATOM 628 O O . VAL A 1 75 ? -5.817 6.978 15.804 1.00 83.56 75 VAL A O 1
ATOM 631 N N . GLU A 1 76 ? -3.856 5.923 15.530 1.00 85.19 76 GLU A N 1
ATOM 632 C CA . GLU A 1 76 ? -3.799 5.354 16.887 1.00 85.19 76 GLU A CA 1
ATOM 633 C C . GLU A 1 76 ? -3.849 6.433 17.979 1.00 85.19 76 GLU A C 1
ATOM 635 O O . GLU A 1 76 ? -4.455 6.244 19.033 1.00 85.19 76 GLU A O 1
ATOM 640 N N . LYS A 1 77 ? -3.265 7.608 17.718 1.00 85.69 77 LYS A N 1
ATOM 641 C CA . LYS A 1 77 ? -3.311 8.760 18.635 1.00 85.69 77 LYS A CA 1
ATOM 642 C C . LYS A 1 77 ? -4.665 9.480 18.634 1.00 85.69 77 LYS A C 1
ATOM 644 O O . LYS A 1 77 ? -4.913 10.291 19.525 1.00 85.69 77 LYS A O 1
ATOM 649 N N . HIS A 1 78 ? -5.536 9.212 17.658 1.00 81.19 78 HIS A N 1
ATOM 650 C CA . HIS A 1 78 ? -6.818 9.899 17.471 1.00 81.19 78 HIS A CA 1
ATOM 651 C C . HIS A 1 78 ? -7.972 8.938 17.101 1.00 81.19 78 HIS A C 1
ATOM 653 O O . HIS A 1 78 ? -8.634 9.146 16.082 1.00 81.19 78 HIS A O 1
ATOM 659 N N . PRO A 1 79 ? -8.302 7.943 17.948 1.00 70.94 79 PRO A N 1
ATOM 660 C CA . PRO A 1 79 ? -9.227 6.852 17.606 1.00 70.94 79 PRO A CA 1
ATOM 661 C C . PRO A 1 79 ? -10.679 7.287 17.323 1.00 70.94 79 PRO A C 1
ATOM 663 O O . PRO A 1 79 ? -11.406 6.582 16.634 1.00 70.94 79 PRO A O 1
ATOM 666 N N . ASN A 1 80 ? -11.108 8.459 17.806 1.00 66.19 80 ASN A N 1
ATOM 667 C CA . ASN A 1 80 ? -12.487 8.956 17.657 1.00 66.19 80 ASN A CA 1
ATOM 668 C C . ASN A 1 80 ? -12.666 10.009 16.548 1.00 66.19 80 ASN A C 1
ATOM 670 O O . ASN A 1 80 ? -13.681 10.709 16.522 1.00 66.19 80 ASN A O 1
ATOM 674 N N . LYS A 1 81 ? -11.692 10.180 15.646 1.00 66.62 81 LYS A N 1
ATOM 675 C CA . LYS A 1 81 ? -11.812 11.114 14.516 1.00 66.62 81 LYS A CA 1
ATOM 676 C C . LYS A 1 81 ? -11.887 10.355 13.197 1.00 66.62 81 LYS A C 1
ATOM 678 O O . LYS A 1 81 ? -11.049 9.496 12.927 1.00 66.62 81 LYS A O 1
ATOM 683 N N . LYS A 1 82 ? -12.838 10.742 12.334 1.00 62.91 82 LYS A N 1
ATOM 684 C CA . LYS A 1 82 ? -12.787 10.373 10.913 1.00 62.91 82 LYS A CA 1
ATOM 685 C C . LYS A 1 82 ? -11.449 10.863 10.363 1.00 62.91 82 LYS A C 1
ATOM 687 O O . LYS A 1 82 ? -11.170 12.062 10.364 1.00 62.91 82 LYS A O 1
ATOM 692 N N . SER A 1 83 ? -10.601 9.917 9.991 1.00 59.53 83 SER A N 1
ATOM 693 C CA . SER A 1 83 ? -9.228 10.175 9.582 1.00 59.53 83 SER A CA 1
ATOM 694 C C . SER A 1 83 ? -9.199 10.325 8.070 1.00 59.53 83 SER A C 1
ATOM 696 O O . SER A 1 83 ? -9.390 9.352 7.350 1.00 59.53 83 SER A O 1
ATOM 698 N N . GLN A 1 84 ? -8.999 11.548 7.580 1.00 60.25 84 GLN A N 1
ATOM 699 C CA . GLN A 1 84 ? -8.832 11.790 6.151 1.00 60.25 84 GLN A CA 1
ATOM 700 C C . GLN A 1 84 ? -7.341 11.785 5.816 1.00 60.25 84 GLN A C 1
ATOM 702 O O . GLN A 1 84 ? -6.569 12.575 6.361 1.00 60.25 84 GLN A O 1
ATOM 707 N N . VAL A 1 85 ? -6.938 10.900 4.907 1.00 59.47 85 VAL A N 1
ATOM 708 C CA . VAL A 1 85 ? -5.585 10.892 4.350 1.00 59.47 85 VAL A CA 1
ATOM 709 C C . VAL A 1 85 ? -5.566 11.776 3.114 1.00 59.47 85 VAL A C 1
ATOM 711 O O . VAL A 1 85 ? -6.237 11.483 2.129 1.00 59.47 85 VAL A O 1
ATOM 714 N N . ILE A 1 86 ? -4.754 12.830 3.136 1.00 55.59 86 ILE A N 1
ATOM 715 C CA . ILE A 1 86 ? -4.408 13.581 1.928 1.00 55.59 86 ILE A CA 1
ATOM 716 C C . ILE A 1 86 ? -2.985 13.182 1.548 1.00 55.59 86 ILE A C 1
ATOM 718 O O . ILE A 1 86 ? -2.014 13.623 2.163 1.00 55.59 86 ILE A O 1
ATOM 722 N N . ILE A 1 87 ? -2.858 12.316 0.545 1.00 56.16 87 ILE A N 1
ATOM 723 C CA . ILE A 1 87 ? -1.562 11.957 -0.033 1.00 56.16 87 ILE A CA 1
ATOM 724 C C . ILE A 1 87 ? -1.235 12.980 -1.124 1.00 56.16 87 ILE A C 1
ATOM 726 O O . ILE A 1 87 ? -1.755 12.918 -2.236 1.00 56.16 87 ILE A O 1
ATOM 730 N N . CYS A 1 88 ? -0.348 13.924 -0.810 1.00 53.53 88 CYS A N 1
ATOM 731 C CA . CYS A 1 88 ? 0.263 14.790 -1.814 1.00 53.53 88 CYS A CA 1
ATOM 732 C C . CYS A 1 88 ? 1.460 14.069 -2.439 1.00 53.53 88 CYS A C 1
ATOM 734 O O . CYS A 1 88 ? 2.557 14.057 -1.880 1.00 53.53 88 CYS A O 1
ATOM 736 N N . LEU A 1 89 ? 1.254 13.470 -3.611 1.00 54.38 89 LEU A N 1
ATOM 737 C CA . LEU A 1 89 ? 2.346 12.948 -4.426 1.00 54.38 89 LEU A CA 1
ATOM 738 C C . LEU A 1 89 ? 2.919 14.079 -5.275 1.00 54.38 89 LEU A C 1
ATOM 740 O O . LEU A 1 89 ? 2.373 14.449 -6.314 1.00 54.38 89 LEU A O 1
ATOM 744 N N . GLN A 1 90 ? 4.033 14.641 -4.820 1.00 55.12 90 GLN A N 1
ATOM 745 C CA . GLN A 1 90 ? 4.746 15.663 -5.569 1.00 55.12 90 GLN A CA 1
ATOM 746 C C . GLN A 1 90 ? 5.705 14.984 -6.549 1.00 55.12 90 GLN A C 1
ATOM 748 O O . GLN A 1 90 ? 6.870 14.737 -6.245 1.00 55.12 90 GLN A O 1
ATOM 753 N N . PHE A 1 91 ? 5.196 14.646 -7.734 1.00 52.72 91 PHE A N 1
ATOM 754 C CA . PHE A 1 91 ? 6.026 14.164 -8.833 1.00 52.72 91 PHE A CA 1
ATOM 755 C C . PHE A 1 91 ? 6.795 15.350 -9.425 1.00 52.72 91 PHE A C 1
ATOM 757 O O . PHE A 1 91 ? 6.319 16.044 -10.323 1.00 52.72 91 PHE A O 1
ATOM 764 N N . LEU A 1 92 ? 7.991 15.620 -8.898 1.00 43.72 92 LEU A N 1
ATOM 765 C CA . LEU A 1 92 ? 8.964 16.437 -9.616 1.00 43.72 92 LEU A CA 1
ATOM 766 C C . LEU A 1 92 ? 9.428 15.618 -10.818 1.00 43.72 92 LEU A C 1
ATOM 768 O O . LEU A 1 92 ? 10.066 14.578 -10.666 1.00 43.72 92 LEU A O 1
ATOM 772 N N . CYS A 1 93 ? 9.075 16.088 -12.011 1.00 37.28 93 CYS A N 1
ATOM 773 C CA . CYS A 1 93 ? 9.601 15.584 -13.268 1.00 37.28 93 CYS A CA 1
ATOM 774 C C . CYS A 1 93 ? 11.105 15.905 -13.327 1.00 37.28 93 CYS A C 1
ATOM 776 O O . CYS A 1 93 ? 11.514 16.862 -13.974 1.00 37.28 93 CYS A O 1
ATOM 778 N N . ASN A 1 94 ? 11.942 15.134 -12.631 1.00 35.66 94 ASN A N 1
ATOM 779 C CA . ASN A 1 94 ? 13.371 15.072 -12.926 1.00 35.66 94 ASN A CA 1
ATOM 780 C C . ASN A 1 94 ? 13.555 14.136 -14.122 1.00 35.66 94 ASN A C 1
ATOM 782 O O . ASN A 1 94 ? 14.159 13.072 -14.031 1.00 35.66 94 ASN A O 1
ATOM 786 N N . ALA A 1 95 ? 12.999 14.545 -15.264 1.00 34.34 95 ALA A N 1
ATOM 787 C CA . ALA A 1 95 ? 13.426 14.051 -16.557 1.00 34.34 95 ALA A CA 1
ATOM 788 C C . ALA A 1 95 ? 14.789 14.684 -16.872 1.00 34.34 95 ALA A C 1
ATOM 790 O O . ALA A 1 95 ? 14.903 15.561 -17.721 1.00 34.34 95 ALA A O 1
ATOM 791 N N . THR A 1 96 ? 15.829 14.234 -16.172 1.00 33.38 96 THR A N 1
ATOM 792 C CA . THR A 1 96 ? 17.208 14.346 -16.654 1.00 33.38 96 THR A CA 1
ATOM 793 C C . THR A 1 96 ? 17.611 12.977 -17.190 1.00 33.38 96 THR A C 1
ATOM 795 O O . THR A 1 96 ? 18.550 12.349 -16.717 1.00 33.38 96 THR A O 1
ATOM 798 N N . PHE A 1 97 ? 16.859 12.482 -18.175 1.00 32.47 97 PHE A N 1
ATOM 799 C CA . PHE A 1 97 ? 17.416 11.531 -19.128 1.00 32.47 97 PHE A CA 1
ATOM 800 C C . PHE A 1 97 ? 18.232 12.361 -20.120 1.00 32.47 97 PHE A C 1
ATOM 802 O O . PHE A 1 97 ? 17.714 12.831 -21.131 1.00 32.47 97 PHE A O 1
ATOM 809 N N . SER A 1 98 ? 19.495 12.616 -19.773 1.00 30.83 98 SER A N 1
ATOM 810 C CA . SER A 1 98 ? 20.495 12.981 -20.774 1.00 30.83 98 SER A CA 1
ATOM 811 C C . SER A 1 98 ? 20.680 11.765 -21.679 1.00 30.83 98 SER A C 1
ATOM 813 O O . SER A 1 98 ? 21.131 10.719 -21.209 1.00 30.83 98 SER A O 1
ATOM 815 N N . PHE A 1 99 ? 20.263 11.897 -22.938 1.00 37.53 99 PHE A N 1
ATOM 816 C CA . PHE A 1 99 ? 20.802 11.088 -24.030 1.00 37.53 99 PHE A CA 1
ATOM 817 C C . PHE A 1 99 ? 22.266 11.461 -24.277 1.00 37.53 99 PHE A C 1
ATOM 819 O O . PHE A 1 99 ? 22.610 12.648 -24.058 1.00 37.53 99 PHE A O 1
#

Sequence (99 aa):
MNCEVCQLKELEVEHYEIREVLRCILHTIIFHRALGLVRPKDIDLELFEITYVQCGDLEVEKKIDEKIEQFISWVEKHPNKKSQVIICLQFLCNATFSF

Secondary structure (DSSP, 8-state):
-------PPP----TTTHHHHHHHHHHHHHHHH--S----EEEEETTTTEEEEE---HHHHHHHHHHHHHHHHHHHT-TTS---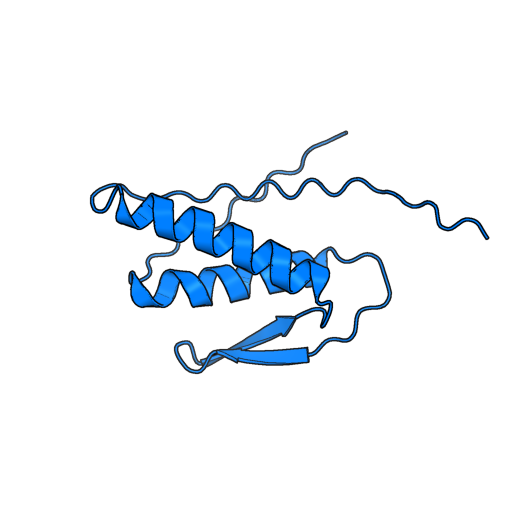---------------

Foldseek 3Di:
DDDDDDDDDDDDDDLVCLLVVLLQVLQQVCVVVDPDDFDWDWDQPPVVRDIGIGRPDPVSVVVSNVVSVVQSVVCVVPVPDPDDDDDDDDPDPPPPPDD